Protein AF-A0ABD0PJI0-F1 (afdb_monomer_lite)

Radius of gyration: 13.1 Å; chains: 1; bounding box: 30×21×34 Å

pLDDT: mean 88.11, std 11.39, range [53.5, 98.31]

Foldseek 3Di:
DPDWDWDWDDDDDDPPDDDDTDTDTPDCPQDWDFDDDPVRDTPDIRDGD

InterPro domains:
  IPR013783 Immunoglobulin-like fold [G3DSA:2.60.40.10] (1-49)
  IPR036179 Immunoglobulin-like domain superfamily [SSF48726] (7-40)

Organism: Cirrhinus mrigala (NCBI:txid683832)

Secondary structure (DSSP, 8-state):
-PPP--B-------TTS------B-SS--SPPPEEE-TT--EEEE----

Sequence (49 aa):
SQAQFPITQNVTVVEGSTANMTCRVDYNDNTSLQWSNPAQQTLFFGDKK

Structure (mmCIF, N/CA/C/O backbone):
data_AF-A0ABD0PJI0-F1
#
_entry.id   AF-A0ABD0PJI0-F1
#
loop_
_atom_site.group_PDB
_atom_site.id
_atom_site.type_symbol
_atom_site.label_atom_id
_atom_site.label_alt_id
_atom_site.label_comp_id
_atom_site.label_asym_id
_atom_site.label_entity_id
_atom_site.label_seq_id
_atom_site.pdbx_PDB_ins_code
_atom_site.Cartn_x
_atom_site.Cartn_y
_atom_site.Cartn_z
_atom_site.occupancy
_atom_site.B_iso_or_equiv
_atom_site.auth_seq_id
_atom_site.auth_comp_id
_atom_site.auth_asym_id
_atom_site.auth_atom_id
_atom_site.pdbx_PDB_model_num
ATOM 1 N N . SER A 1 1 ? 13.829 7.297 -19.188 1.00 53.50 1 SER A N 1
ATOM 2 C CA . SER A 1 1 ? 13.023 6.298 -18.461 1.00 53.50 1 SER A CA 1
ATOM 3 C C . SER A 1 1 ? 11.739 6.977 -18.021 1.00 53.50 1 SER A C 1
ATOM 5 O O . SER A 1 1 ? 11.814 8.100 -17.541 1.00 53.50 1 SER A O 1
ATOM 7 N N . GLN A 1 2 ? 10.566 6.382 -18.256 1.00 59.84 2 GLN A N 1
ATOM 8 C CA . GLN A 1 2 ? 9.347 6.883 -17.610 1.00 59.84 2 GLN A CA 1
ATOM 9 C C . GLN A 1 2 ? 9.481 6.616 -16.108 1.00 59.84 2 GLN A C 1
ATOM 11 O O . GLN A 1 2 ? 9.916 5.533 -15.725 1.00 59.84 2 GLN A O 1
ATOM 16 N N . ALA A 1 3 ? 9.209 7.620 -15.277 1.00 66.38 3 ALA A N 1
ATOM 17 C CA . ALA A 1 3 ? 9.250 7.452 -13.832 1.00 66.38 3 ALA A CA 1
ATOM 18 C C . ALA A 1 3 ? 8.094 6.545 -13.387 1.00 66.38 3 ALA A C 1
ATOM 20 O O . ALA A 1 3 ? 6.968 6.692 -13.862 1.00 66.38 3 ALA A O 1
ATOM 21 N N . GLN A 1 4 ? 8.386 5.600 -12.497 1.00 76.25 4 GLN A N 1
ATOM 22 C CA . GLN A 1 4 ? 7.400 4.702 -11.912 1.00 76.25 4 GLN A CA 1
ATOM 23 C C . GLN A 1 4 ? 6.716 5.397 -10.734 1.00 76.25 4 GLN A C 1
ATOM 25 O O . GLN A 1 4 ? 7.388 5.884 -9.824 1.00 76.25 4 GLN A O 1
ATOM 30 N N . PHE A 1 5 ? 5.384 5.431 -10.740 1.00 86.88 5 PHE A N 1
ATOM 31 C CA . PHE A 1 5 ? 4.598 6.064 -9.684 1.00 86.88 5 PHE A CA 1
ATOM 32 C C . PHE A 1 5 ? 3.672 5.042 -9.014 1.00 86.88 5 PHE A C 1
ATOM 34 O O . PHE A 1 5 ? 2.970 4.312 -9.716 1.00 86.88 5 PHE A O 1
ATOM 41 N N . PRO A 1 6 ? 3.649 4.974 -7.670 1.00 90.19 6 PRO A N 1
ATOM 42 C CA . PRO A 1 6 ? 2.677 4.173 -6.938 1.00 90.19 6 PRO A CA 1
ATOM 43 C C . PRO A 1 6 ? 1.241 4.599 -7.250 1.00 90.19 6 PRO A C 1
ATOM 45 O O . PRO A 1 6 ? 0.896 5.775 -7.139 1.00 90.19 6 PRO A O 1
ATOM 48 N N . ILE A 1 7 ? 0.389 3.630 -7.570 1.00 92.88 7 ILE A N 1
ATOM 49 C CA . ILE A 1 7 ? -1.056 3.809 -7.697 1.00 92.88 7 ILE A CA 1
ATOM 50 C C . ILE A 1 7 ? -1.695 3.356 -6.384 1.00 92.88 7 ILE A C 1
ATOM 52 O O . ILE A 1 7 ? -1.552 2.198 -5.974 1.00 92.88 7 ILE A O 1
ATOM 56 N N . THR A 1 8 ? -2.401 4.274 -5.726 1.00 92.50 8 THR A N 1
ATOM 57 C CA . THR A 1 8 ? -3.057 4.068 -4.428 1.00 92.50 8 THR A CA 1
ATOM 58 C C . THR A 1 8 ? -4.506 4.549 -4.464 1.00 92.50 8 THR A C 1
ATOM 60 O O . THR A 1 8 ? -4.933 5.238 -5.390 1.00 92.50 8 THR A O 1
ATOM 63 N N . GLN A 1 9 ? -5.283 4.162 -3.452 1.00 94.06 9 GLN A N 1
ATOM 64 C CA . GLN A 1 9 ? -6.674 4.581 -3.302 1.00 94.06 9 GLN A CA 1
ATOM 65 C C . GLN A 1 9 ? -6.983 4.924 -1.847 1.00 94.06 9 GLN A C 1
ATOM 67 O O . GLN A 1 9 ? -6.433 4.319 -0.924 1.00 94.06 9 GLN A O 1
ATOM 72 N N . ASN A 1 10 ? -7.907 5.863 -1.654 1.00 95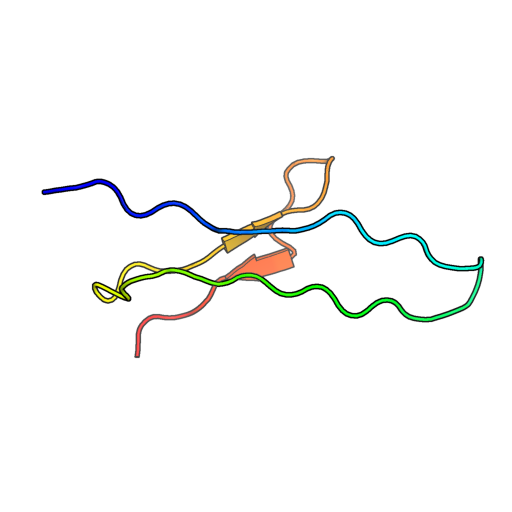.25 10 ASN A N 1
ATOM 73 C CA . ASN A 1 10 ? -8.452 6.152 -0.336 1.00 95.25 10 ASN A CA 1
ATOM 74 C C . ASN A 1 10 ? -9.353 4.999 0.115 1.00 95.25 10 ASN A C 1
ATOM 76 O O . ASN A 1 10 ? -10.105 4.434 -0.679 1.00 95.25 10 ASN A O 1
ATOM 80 N N . VAL A 1 11 ? -9.290 4.674 1.403 1.00 96.25 11 VAL A N 1
ATOM 81 C CA . VAL A 1 11 ? -10.120 3.646 2.032 1.00 96.25 11 VAL A CA 1
ATOM 82 C C . VAL A 1 11 ? -10.776 4.261 3.261 1.00 96.25 11 VAL A C 1
ATOM 84 O O . VAL A 1 11 ? -10.102 4.886 4.077 1.00 96.25 11 VAL A O 1
ATOM 87 N N . THR A 1 12 ? -12.088 4.086 3.398 1.00 97.31 12 THR A N 1
ATOM 88 C CA . THR A 1 12 ? -12.820 4.422 4.624 1.00 97.31 12 THR A CA 1
ATOM 89 C C . THR A 1 12 ? -12.976 3.157 5.455 1.00 97.31 12 THR A C 1
ATOM 91 O O . THR A 1 12 ? -13.310 2.100 4.921 1.00 97.31 12 THR A O 1
ATOM 94 N N . VAL A 1 13 ? -12.731 3.256 6.758 1.00 97.44 13 VAL A N 1
ATOM 95 C CA . VAL A 1 13 ? -12.814 2.131 7.693 1.00 97.44 13 VAL A CA 1
ATOM 96 C C . VAL A 1 13 ? -13.580 2.551 8.939 1.00 97.44 13 VAL A C 1
ATOM 98 O O . VAL A 1 13 ? -13.520 3.709 9.351 1.00 97.44 13 VAL A O 1
ATOM 101 N N . VAL A 1 14 ? -14.321 1.611 9.518 1.00 98.12 14 VAL A N 1
ATOM 102 C CA . VAL A 1 14 ? -15.004 1.799 10.801 1.00 98.12 14 VAL A CA 1
ATOM 103 C C . VAL A 1 14 ? -13.983 1.694 11.932 1.00 98.12 14 VAL A C 1
ATOM 105 O O . VAL A 1 14 ? -13.081 0.856 11.886 1.00 98.12 14 VAL A O 1
ATOM 108 N N . GLU A 1 15 ? -14.127 2.531 12.957 1.00 97.81 15 GLU A N 1
ATOM 109 C CA . GLU A 1 15 ? -13.271 2.494 14.143 1.00 97.81 15 GLU A CA 1
ATOM 110 C C . GLU A 1 15 ? -13.205 1.080 14.755 1.00 97.81 15 GLU A C 1
ATOM 112 O O . GLU A 1 15 ? -14.201 0.359 14.815 1.00 97.81 15 GLU A O 1
ATOM 117 N N . GLY A 1 16 ? -12.003 0.655 15.158 1.00 97.81 16 GLY A N 1
ATOM 118 C CA . GLY A 1 16 ? -11.749 -0.677 15.720 1.00 97.81 16 GLY A CA 1
ATOM 119 C C . GLY A 1 16 ? -11.701 -1.827 14.704 1.00 97.81 16 GLY A C 1
ATOM 120 O O . GLY A 1 16 ? -11.360 -2.946 15.078 1.00 97.81 16 GLY A O 1
ATOM 121 N N . SER A 1 17 ? -12.006 -1.575 13.427 1.00 98.31 17 SER A N 1
ATOM 122 C CA . SER A 1 17 ? -11.914 -2.575 12.353 1.00 98.31 17 SER A CA 1
ATOM 123 C C . SER A 1 17 ? -10.559 -2.533 11.629 1.00 98.31 17 SER A C 1
ATOM 125 O O . SER A 1 17 ? -9.689 -1.717 11.930 1.00 98.31 17 SER A O 1
ATOM 127 N N . THR A 1 18 ? -10.362 -3.420 10.648 1.00 97.62 18 THR A N 1
ATOM 128 C CA . THR A 1 18 ? -9.145 -3.482 9.819 1.00 97.62 18 THR A CA 1
ATOM 129 C C . THR A 1 18 ? -9.399 -2.933 8.414 1.00 97.62 18 THR A C 1
ATOM 131 O O . THR A 1 18 ? -10.459 -3.163 7.835 1.00 97.62 18 THR A O 1
ATOM 134 N N . ALA A 1 19 ? -8.408 -2.240 7.846 1.00 96.69 19 ALA A N 1
ATOM 135 C CA . ALA A 1 19 ? -8.406 -1.788 6.457 1.00 96.69 19 ALA A CA 1
ATOM 136 C C . ALA A 1 19 ? -7.318 -2.515 5.656 1.00 96.69 19 ALA A C 1
ATOM 138 O O . ALA A 1 19 ? -6.189 -2.649 6.123 1.00 96.69 19 ALA A O 1
ATOM 139 N N . ASN A 1 20 ? -7.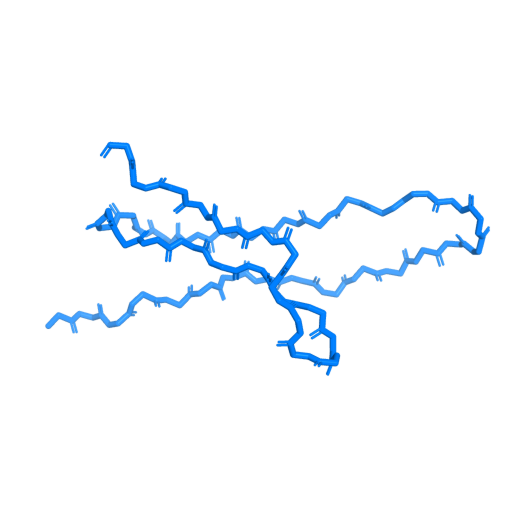639 -2.920 4.426 1.00 96.06 20 ASN A N 1
ATOM 140 C CA . ASN A 1 20 ? -6.655 -3.428 3.473 1.00 96.06 20 ASN A CA 1
ATOM 141 C C . ASN A 1 20 ? -6.214 -2.296 2.542 1.00 96.06 20 ASN A C 1
ATOM 143 O O . ASN A 1 20 ? -7.024 -1.765 1.782 1.00 96.06 20 ASN A O 1
ATOM 147 N N . MET A 1 21 ? -4.929 -1.945 2.586 1.00 94.50 21 MET A N 1
ATOM 148 C CA . MET A 1 21 ? -4.326 -0.952 1.698 1.00 94.50 21 MET A CA 1
ATOM 149 C C . MET A 1 21 ? -3.545 -1.653 0.588 1.00 94.50 21 MET A C 1
ATOM 151 O O . MET A 1 21 ? -2.724 -2.529 0.850 1.00 94.50 21 MET A O 1
ATOM 155 N N . THR A 1 22 ? -3.790 -1.259 -0.660 1.00 93.38 22 THR A N 1
ATOM 156 C CA . THR A 1 22 ? -3.093 -1.804 -1.830 1.00 93.38 22 THR A CA 1
ATOM 157 C C . THR A 1 22 ? -2.318 -0.709 -2.544 1.00 93.38 22 THR A C 1
ATOM 159 O O . THR A 1 22 ? -2.868 0.355 -2.823 1.00 93.38 22 THR A O 1
ATOM 162 N N . CYS A 1 23 ? -1.068 -1.006 -2.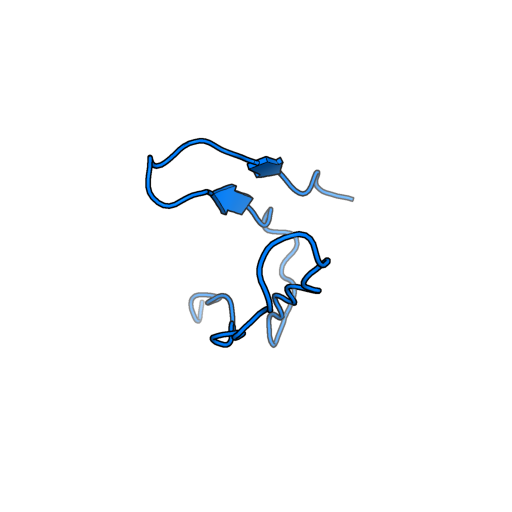887 1.00 90.19 23 CYS A N 1
ATOM 163 C CA . CYS A 1 23 ? -0.238 -0.212 -3.785 1.00 90.19 23 CYS A CA 1
ATOM 164 C C . CYS A 1 23 ? 0.094 -1.083 -4.991 1.00 90.19 23 CYS A C 1
ATOM 166 O O . CYS A 1 23 ? 0.428 -2.262 -4.840 1.00 90.19 23 CYS A O 1
ATOM 168 N N . ARG A 1 24 ? -0.039 -0.510 -6.184 1.00 90.56 24 ARG A N 1
ATOM 169 C CA . ARG A 1 24 ? 0.329 -1.152 -7.445 1.00 90.56 24 ARG A CA 1
ATOM 170 C C . ARG A 1 24 ? 1.251 -0.233 -8.231 1.00 90.56 24 ARG A C 1
ATOM 172 O O . ARG A 1 24 ? 1.235 0.978 -8.045 1.00 90.56 24 ARG A O 1
ATOM 179 N N . VAL A 1 25 ? 2.031 -0.832 -9.115 1.00 90.25 25 VAL A N 1
ATOM 180 C CA . VAL A 1 25 ? 2.855 -0.149 -10.113 1.00 90.25 25 VAL A CA 1
ATOM 181 C C . VAL A 1 25 ? 2.631 -0.851 -11.446 1.00 90.25 25 VAL A C 1
ATOM 183 O O . VAL A 1 25 ? 2.475 -2.073 -11.464 1.00 90.25 25 VAL A O 1
ATOM 186 N N . ASP A 1 26 ? 2.573 -0.094 -12.540 1.00 89.12 26 ASP A N 1
ATOM 187 C CA . ASP A 1 26 ? 2.265 -0.652 -13.867 1.00 89.12 26 ASP A CA 1
ATOM 188 C C . ASP A 1 26 ? 3.388 -1.553 -14.397 1.00 89.12 26 ASP A C 1
ATOM 190 O O . ASP A 1 26 ? 3.148 -2.570 -15.046 1.00 89.12 26 ASP A O 1
ATOM 194 N N . TYR A 1 27 ? 4.626 -1.196 -14.075 1.00 87.50 27 TYR A N 1
ATOM 195 C CA . TYR A 1 27 ? 5.828 -1.975 -14.328 1.00 87.50 27 TYR A CA 1
ATOM 196 C C . TYR A 1 27 ? 6.638 -1.992 -13.037 1.00 87.50 27 TYR A C 1
ATOM 198 O O . TYR A 1 27 ? 6.610 -1.006 -12.313 1.00 87.50 27 TYR A O 1
ATOM 206 N N . ASN A 1 28 ? 7.311 -3.098 -12.721 1.00 83.50 28 ASN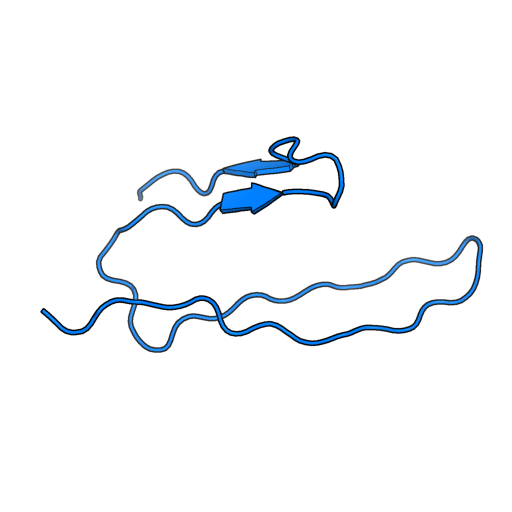 A N 1
ATOM 207 C CA . ASN A 1 28 ? 8.248 -3.163 -11.603 1.00 83.50 28 ASN A CA 1
ATOM 208 C C . ASN A 1 28 ? 9.655 -3.303 -12.178 1.00 83.50 28 ASN A C 1
ATOM 210 O O . ASN A 1 28 ? 10.041 -4.372 -12.645 1.00 83.50 28 ASN A O 1
ATOM 214 N N . ASP A 1 29 ? 10.414 -2.216 -12.148 1.00 86.06 29 ASP A N 1
ATOM 215 C CA . ASP A 1 29 ? 11.797 -2.146 -12.619 1.00 86.06 29 ASP A CA 1
ATOM 216 C C . ASP A 1 29 ? 12.838 -2.588 -11.565 1.00 86.06 29 ASP A C 1
ATOM 218 O O . ASP A 1 29 ? 14.022 -2.267 -11.680 1.00 86.06 29 ASP A O 1
ATOM 222 N N . ASN A 1 30 ? 12.417 -3.346 -10.545 1.00 83.38 30 ASN A N 1
ATOM 223 C CA . ASN A 1 30 ? 13.197 -3.723 -9.359 1.00 83.38 30 ASN A CA 1
ATOM 224 C C . ASN A 1 30 ? 13.611 -2.532 -8.476 1.00 83.38 30 ASN A C 1
ATOM 226 O O . ASN A 1 30 ? 14.584 -2.621 -7.713 1.00 83.38 30 ASN A O 1
ATOM 230 N N . THR A 1 31 ? 12.897 -1.410 -8.557 1.00 84.50 31 THR A N 1
ATOM 231 C CA . THR A 1 31 ? 12.944 -0.380 -7.516 1.00 84.50 31 THR A CA 1
ATOM 232 C C . THR A 1 31 ? 12.192 -0.832 -6.265 1.00 84.50 31 THR A C 1
ATOM 234 O O . THR A 1 31 ? 11.181 -1.533 -6.324 1.00 84.50 31 THR A O 1
ATOM 237 N N . SER A 1 32 ? 12.713 -0.448 -5.100 1.00 86.38 32 SER A N 1
ATOM 238 C CA . SER A 1 32 ? 12.053 -0.717 -3.823 1.00 86.38 32 SER A CA 1
ATOM 239 C C . SER A 1 32 ? 10.801 0.142 -3.671 1.00 86.38 32 SER A C 1
ATOM 241 O O . SER A 1 32 ? 10.804 1.330 -3.993 1.00 86.38 32 SER A O 1
ATOM 243 N N . LEU A 1 33 ? 9.740 -0.454 -3.128 1.00 88.31 33 LEU A N 1
ATOM 244 C CA . LEU A 1 33 ? 8.520 0.254 -2.746 1.00 88.31 33 LEU A CA 1
ATOM 245 C C . LEU A 1 33 ? 8.554 0.564 -1.253 1.00 88.31 33 LEU A C 1
ATOM 247 O O . LEU A 1 33 ? 8.876 -0.304 -0.446 1.00 88.31 33 LEU A O 1
ATOM 251 N N . GLN A 1 34 ? 8.174 1.782 -0.881 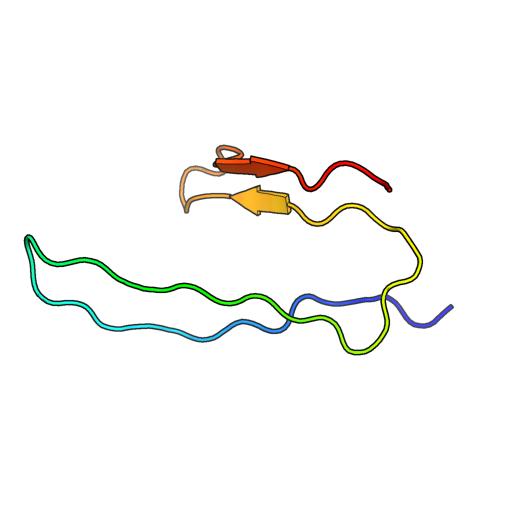1.00 91.06 34 GLN A N 1
ATOM 252 C CA . GLN A 1 34 ? 8.127 2.214 0.511 1.00 91.06 34 GLN A CA 1
ATOM 253 C C . GLN A 1 34 ? 6.718 2.679 0.876 1.00 91.06 34 GLN A C 1
ATOM 255 O O . GLN A 1 34 ? 6.105 3.453 0.143 1.00 91.06 34 GLN A O 1
ATOM 260 N N . TRP A 1 35 ? 6.230 2.245 2.036 1.00 92.81 35 TRP A N 1
ATOM 261 C CA . TRP A 1 35 ? 5.034 2.796 2.668 1.00 92.81 35 TRP A CA 1
ATOM 262 C C . TRP A 1 35 ? 5.423 3.666 3.853 1.00 92.81 35 TRP A C 1
ATOM 264 O O . TRP A 1 35 ? 6.198 3.238 4.711 1.00 92.81 35 TRP A O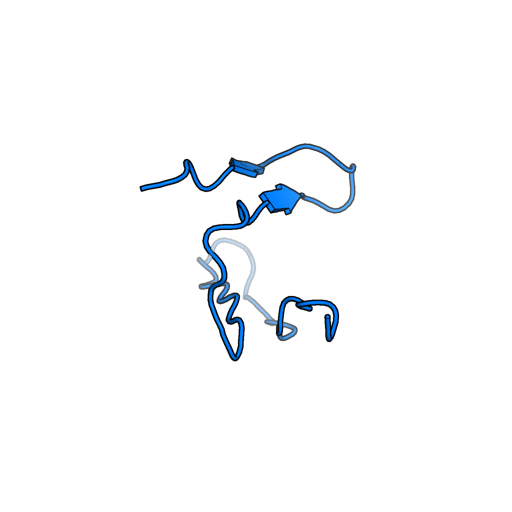 1
ATOM 274 N N . SER A 1 36 ? 4.829 4.855 3.935 1.00 95.00 36 SER A N 1
ATOM 275 C CA . SER A 1 36 ? 4.943 5.738 5.091 1.00 95.00 36 SER A CA 1
ATOM 276 C C . SER A 1 36 ? 3.579 6.154 5.624 1.00 95.00 36 SER A C 1
ATOM 278 O O . SER A 1 36 ? 2.622 6.289 4.862 1.00 95.00 36 SER A O 1
ATOM 280 N N . ASN A 1 37 ? 3.491 6.396 6.931 1.00 94.94 37 ASN A N 1
ATOM 281 C CA . ASN A 1 37 ? 2.321 7.044 7.523 1.00 94.94 37 ASN A CA 1
ATOM 282 C C . ASN A 1 37 ? 2.369 8.580 7.308 1.00 94.94 37 ASN A C 1
ATOM 284 O O . ASN A 1 37 ? 3.390 9.106 6.856 1.00 94.94 37 ASN A O 1
ATOM 288 N N . PRO A 1 38 ? 1.300 9.332 7.643 1.00 95.62 38 PRO A N 1
ATOM 289 C CA . PRO A 1 38 ? 1.283 10.796 7.515 1.00 95.62 38 PRO A CA 1
ATOM 290 C C . PRO A 1 38 ? 2.353 11.530 8.337 1.00 95.62 38 PRO A C 1
ATOM 292 O O . PRO A 1 38 ? 2.732 12.642 7.987 1.00 95.62 38 PRO A O 1
ATOM 295 N N . ALA A 1 39 ? 2.873 10.905 9.397 1.00 97.25 39 ALA A N 1
ATOM 296 C CA . ALA A 1 39 ? 4.002 11.417 10.174 1.00 97.25 39 ALA A CA 1
ATOM 297 C C . ALA A 1 39 ? 5.366 11.152 9.501 1.00 97.25 39 ALA A C 1
ATOM 299 O O . ALA A 1 39 ? 6.405 11.345 10.127 1.00 97.25 39 ALA A O 1
ATOM 300 N N . GLN A 1 40 ? 5.367 10.702 8.241 1.00 93.75 40 GLN A N 1
ATOM 301 C CA . GLN A 1 40 ? 6.551 10.413 7.427 1.00 93.75 40 GLN A CA 1
ATOM 302 C C . GLN A 1 40 ? 7.442 9.289 7.981 1.00 93.75 40 GLN A C 1
ATOM 304 O O . GLN A 1 40 ? 8.618 9.191 7.636 1.00 93.75 40 GLN A O 1
ATOM 309 N N . GLN A 1 41 ? 6.890 8.397 8.804 1.00 96.25 41 GLN A N 1
ATOM 310 C CA . GLN A 1 41 ? 7.605 7.219 9.295 1.00 96.25 41 GLN A CA 1
ATOM 311 C C . GLN A 1 41 ? 7.455 6.060 8.311 1.00 96.25 41 GLN A C 1
ATOM 313 O O . GLN A 1 41 ? 6.342 5.788 7.857 1.00 96.25 41 GLN A O 1
ATOM 318 N N . THR A 1 42 ? 8.544 5.346 8.019 1.00 94.00 42 THR A N 1
ATOM 319 C CA . THR A 1 42 ? 8.515 4.139 7.180 1.00 94.00 42 THR A CA 1
ATOM 320 C C . THR A 1 42 ? 7.838 2.989 7.920 1.00 94.00 42 THR A C 1
ATOM 322 O O . THR A 1 42 ? 8.343 2.519 8.936 1.00 94.00 42 THR A O 1
ATOM 325 N N . LEU A 1 43 ? 6.703 2.526 7.398 1.00 93.00 43 LEU A N 1
ATOM 326 C CA . LEU A 1 43 ? 5.965 1.368 7.914 1.00 93.00 43 LEU A CA 1
ATOM 327 C C . LEU A 1 43 ? 6.410 0.066 7.247 1.00 93.00 43 LEU A C 1
ATOM 329 O O . LEU A 1 43 ? 6.429 -0.985 7.878 1.00 93.00 43 LEU A O 1
ATOM 333 N N . PHE A 1 44 ? 6.742 0.140 5.959 1.00 91.19 44 PHE A N 1
ATOM 334 C CA . PHE A 1 44 ? 7.220 -0.993 5.181 1.00 91.19 44 PHE A CA 1
ATOM 335 C C . PHE A 1 44 ? 8.228 -0.514 4.147 1.00 91.19 44 PHE A C 1
ATOM 337 O O . PHE A 1 44 ? 8.010 0.495 3.472 1.00 91.19 44 PHE A O 1
ATOM 344 N N . PHE A 1 45 ? 9.301 -1.279 4.002 1.00 87.38 45 PHE A N 1
ATOM 345 C CA . PHE A 1 45 ? 10.265 -1.139 2.929 1.00 87.38 45 PHE A CA 1
ATOM 346 C C . PHE A 1 45 ? 10.331 -2.478 2.199 1.00 87.38 45 PHE A C 1
ATOM 348 O O . PHE A 1 45 ? 10.654 -3.501 2.795 1.00 87.38 45 PHE A O 1
ATOM 355 N N . GLY A 1 46 ? 9.939 -2.483 0.929 1.00 80.25 46 GLY A N 1
ATOM 356 C CA . GLY A 1 46 ? 9.999 -3.663 0.086 1.00 80.25 46 GLY A CA 1
ATOM 357 C C . GLY A 1 46 ? 11.439 -3.919 -0.308 1.00 80.25 46 GLY A C 1
ATOM 358 O O . GLY A 1 46 ? 11.978 -3.213 -1.167 1.00 80.25 46 GLY A O 1
ATOM 359 N N . ASP A 1 47 ? 12.052 -4.916 0.323 1.00 68.19 47 ASP A N 1
ATOM 360 C CA . ASP A 1 47 ? 13.368 -5.391 -0.077 1.00 68.19 47 ASP A CA 1
ATOM 361 C C . ASP A 1 47 ? 13.362 -5.788 -1.557 1.00 68.19 47 ASP A C 1
ATOM 363 O O . ASP A 1 47 ? 12.374 -6.307 -2.094 1.00 68.19 47 ASP A O 1
ATOM 367 N N . LYS A 1 48 ? 14.481 -5.518 -2.230 1.00 61.75 48 LYS A N 1
ATOM 368 C CA . LYS A 1 48 ? 14.693 -5.984 -3.600 1.00 61.75 48 LYS A CA 1
ATOM 369 C C . LYS A 1 48 ? 14.745 -7.510 -3.577 1.00 61.75 48 LYS A C 1
ATOM 371 O O . LYS A 1 48 ? 15.437 -8.083 -2.738 1.00 61.75 48 LYS A O 1
ATOM 376 N N . LYS A 1 49 ? 14.005 -8.147 -4.484 1.00 56.19 49 LYS A N 1
ATOM 377 C CA . LYS A 1 49 ? 14.243 -9.557 -4.802 1.00 56.19 49 LYS A CA 1
ATOM 378 C C . LYS A 1 49 ? 15.571 -9.722 -5.528 1.00 56.19 49 LYS A C 1
ATOM 380 O O . LYS A 1 49 ? 15.949 -8.783 -6.267 1.00 56.19 49 LYS A O 1
#